Protein AF-A0A2G8I6L6-F1 (afdb_monomer)

Secondary structure (DSSP, 8-state):
--HHHHHHHHHHHHHHHHHHHHHTT---EEE-TT--EEE--SSHHHHHHHHHHHHHTSHHHHHHHHHHHHHHHHHHHH-HHHHHHHHHHHHHHHHHHHHHHHHHHTT--

Structure (mmCIF, N/CA/C/O backbone):
data_AF-A0A2G8I6L6-F1
#
_entry.id   AF-A0A2G8I6L6-F1
#
loop_
_atom_site.group_PDB
_atom_site.id
_atom_site.type_symbol
_atom_site.label_atom_id
_atom_site.label_alt_id
_atom_site.label_comp_id
_atom_site.label_asym_id
_atom_site.label_entity_id
_atom_site.label_seq_id
_atom_site.pdbx_PDB_ins_code
_atom_site.Cartn_x
_atom_site.Cartn_y
_atom_site.Cartn_z
_atom_site.occupancy
_atom_site.B_iso_or_equiv
_atom_site.auth_seq_id
_atom_site.auth_comp_id
_atom_site.auth_asym_id
_atom_site.auth_atom_id
_atom_site.pdbx_PDB_model_num
ATOM 1 N N . MET A 1 1 ? 31.145 2.729 -18.554 1.00 63.38 1 MET A N 1
ATOM 2 C CA . MET A 1 1 ? 29.813 2.124 -18.731 1.00 63.38 1 MET A CA 1
ATOM 3 C C . MET A 1 1 ? 28.890 3.274 -19.042 1.00 63.38 1 MET A C 1
ATOM 5 O O . MET A 1 1 ? 28.961 4.262 -18.329 1.00 63.38 1 MET A O 1
ATOM 9 N N . ASP A 1 2 ? 28.181 3.207 -20.158 1.00 86.62 2 ASP A N 1
ATOM 10 C CA . ASP A 1 2 ? 27.300 4.287 -20.597 1.00 86.62 2 ASP A CA 1
ATOM 11 C C . ASP A 1 2 ? 26.046 4.290 -19.707 1.00 86.62 2 ASP A C 1
ATOM 13 O O . ASP A 1 2 ? 25.311 3.301 -19.678 1.00 86.62 2 ASP A O 1
ATOM 17 N N . GLU A 1 3 ? 25.873 5.336 -18.897 1.00 82.25 3 GLU A N 1
ATOM 18 C CA . GLU A 1 3 ? 24.788 5.438 -17.909 1.00 82.25 3 GLU A CA 1
ATOM 19 C C . GLU A 1 3 ? 23.408 5.427 -18.571 1.00 82.25 3 GLU A C 1
ATOM 21 O O . GLU A 1 3 ? 22.472 4.842 -18.030 1.00 82.25 3 GLU A O 1
ATOM 26 N N . GLU A 1 4 ? 23.291 6.001 -19.768 1.00 86.06 4 GLU A N 1
ATOM 27 C CA . GLU A 1 4 ? 22.038 6.046 -20.521 1.00 86.06 4 GLU A CA 1
ATOM 28 C C . GLU A 1 4 ? 21.647 4.650 -21.022 1.00 86.06 4 GLU A C 1
ATOM 30 O O . GLU A 1 4 ? 20.487 4.232 -20.933 1.00 86.06 4 GLU A O 1
ATOM 35 N N . LYS A 1 5 ? 22.646 3.872 -21.451 1.00 89.88 5 LYS A N 1
ATOM 36 C CA . LYS A 1 5 ? 22.460 2.465 -21.808 1.00 89.88 5 LYS A CA 1
ATOM 37 C C . LYS A 1 5 ? 22.037 1.629 -20.598 1.00 89.88 5 LYS A C 1
ATOM 39 O O . LYS A 1 5 ? 21.091 0.854 -20.704 1.00 89.88 5 LYS A O 1
ATOM 44 N N . LEU A 1 6 ? 22.687 1.819 -19.448 1.00 87.62 6 LEU A N 1
ATOM 45 C CA . LEU A 1 6 ? 22.339 1.109 -18.214 1.00 87.62 6 LEU A CA 1
ATOM 46 C C . LEU A 1 6 ? 20.908 1.435 -17.755 1.00 87.62 6 LEU A C 1
ATOM 48 O O . LEU A 1 6 ? 20.166 0.546 -17.343 1.00 87.62 6 LEU A O 1
ATOM 52 N N . TYR A 1 7 ? 20.515 2.707 -17.835 1.00 83.38 7 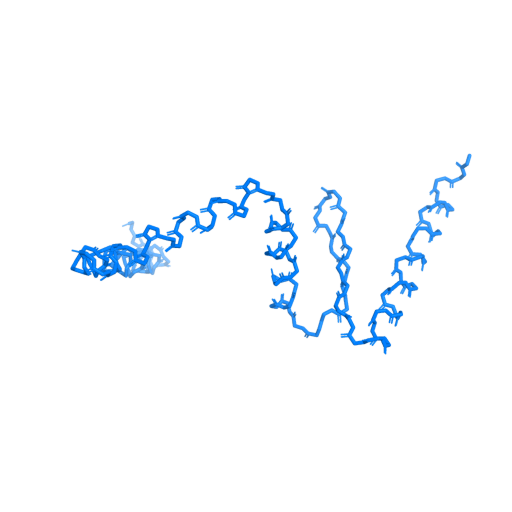TYR A N 1
ATOM 53 C CA . TYR A 1 7 ? 19.166 3.148 -17.490 1.00 83.38 7 TYR A CA 1
ATOM 54 C C . TYR A 1 7 ? 18.115 2.528 -18.416 1.00 83.38 7 TYR A C 1
ATOM 56 O O . TYR A 1 7 ? 17.090 2.033 -17.948 1.00 83.38 7 TYR A O 1
ATOM 64 N N . THR A 1 8 ? 18.391 2.494 -19.719 1.00 88.81 8 THR A N 1
ATOM 65 C CA . THR A 1 8 ? 17.499 1.881 -20.711 1.00 88.81 8 THR A CA 1
ATOM 66 C C . THR A 1 8 ? 17.314 0.387 -20.438 1.00 88.81 8 THR A C 1
ATOM 68 O O . THR A 1 8 ? 16.180 -0.071 -20.307 1.00 88.81 8 THR A O 1
ATOM 71 N N . GLU A 1 9 ? 18.410 -0.353 -20.247 1.00 90.25 9 GLU A N 1
ATOM 72 C CA . GLU A 1 9 ? 18.372 -1.784 -19.906 1.00 90.25 9 GLU A CA 1
ATOM 73 C C . GLU A 1 9 ? 17.591 -2.034 -18.600 1.00 90.25 9 GLU A C 1
ATOM 75 O O . GLU A 1 9 ? 16.784 -2.961 -18.505 1.00 90.25 9 GLU A O 1
ATOM 80 N N . TYR A 1 10 ? 17.764 -1.174 -17.592 1.00 85.62 10 TYR A N 1
ATOM 81 C CA . TYR A 1 10 ? 17.026 -1.265 -16.332 1.00 85.62 10 TYR A CA 1
ATOM 82 C C . TYR A 1 10 ? 15.508 -1.111 -16.519 1.00 85.62 10 TYR A C 1
ATOM 84 O O . TYR A 1 10 ? 14.732 -1.911 -15.984 1.00 85.62 10 TYR A O 1
ATOM 92 N N . ILE A 1 11 ? 15.071 -0.118 -17.299 1.00 85.94 11 ILE A N 1
ATOM 93 C CA . ILE A 1 11 ? 13.648 0.105 -17.585 1.00 85.94 11 ILE A CA 1
ATOM 94 C C . ILE A 1 11 ? 13.057 -1.058 -18.391 1.00 85.94 11 ILE A C 1
ATOM 96 O O . ILE A 1 11 ? 11.961 -1.523 -18.070 1.00 85.94 11 ILE A O 1
ATOM 100 N N . GLU A 1 12 ? 13.786 -1.587 -19.376 1.00 91.31 12 GLU A N 1
ATOM 101 C CA . GLU A 1 12 ? 13.358 -2.757 -20.153 1.00 91.31 12 GLU A CA 1
ATOM 102 C C . GLU A 1 12 ? 13.128 -3.987 -19.266 1.00 91.31 12 GLU A C 1
ATOM 104 O O . GLU A 1 12 ? 12.127 -4.694 -19.416 1.00 91.31 12 GLU A O 1
ATOM 109 N N . HIS A 1 13 ? 14.007 -4.225 -18.290 1.00 90.19 13 HIS A N 1
ATOM 110 C CA . HIS A 1 13 ? 13.835 -5.316 -17.335 1.00 90.19 13 HIS A CA 1
ATOM 111 C C . HIS A 1 13 ? 12.610 -5.130 -16.431 1.00 90.19 13 HIS A C 1
ATOM 113 O O . HIS A 1 13 ? 11.890 -6.101 -16.175 1.00 90.19 13 HIS A O 1
ATOM 119 N N . ILE A 1 14 ? 12.336 -3.904 -15.972 1.00 88.38 14 ILE A N 1
ATOM 120 C CA . ILE A 1 14 ? 11.136 -3.603 -15.176 1.00 88.38 14 ILE A CA 1
ATOM 121 C C . ILE A 1 14 ? 9.865 -3.838 -15.999 1.00 88.38 14 ILE A C 1
ATOM 123 O O . ILE A 1 14 ? 8.924 -4.470 -15.514 1.00 88.38 14 ILE A O 1
ATOM 127 N N . GLU A 1 15 ? 9.837 -3.371 -17.247 1.00 88.38 15 GLU A N 1
ATOM 128 C CA . GLU A 1 15 ? 8.711 -3.575 -18.162 1.00 88.38 15 GLU A CA 1
ATOM 129 C C . GLU A 1 15 ? 8.478 -5.065 -18.449 1.00 88.38 15 GLU A C 1
ATOM 131 O O . GLU A 1 15 ? 7.350 -5.554 -18.346 1.00 88.38 15 GLU A O 1
ATOM 136 N N . ALA A 1 16 ? 9.543 -5.830 -18.704 1.00 92.88 16 ALA A N 1
ATOM 137 C CA . ALA A 1 16 ? 9.448 -7.275 -18.893 1.00 92.88 16 ALA A CA 1
ATOM 138 C C . ALA A 1 16 ? 8.875 -7.980 -17.650 1.00 92.88 16 ALA A C 1
ATOM 140 O O . ALA A 1 16 ? 7.968 -8.812 -17.763 1.00 92.88 16 ALA A O 1
ATOM 141 N N . ALA A 1 17 ? 9.350 -7.617 -16.453 1.00 90.44 17 ALA A N 1
ATOM 142 C CA . ALA A 1 17 ? 8.831 -8.149 -15.196 1.00 90.44 17 ALA A CA 1
ATOM 143 C C . ALA A 1 17 ? 7.346 -7.803 -14.998 1.00 90.44 17 ALA A C 1
ATOM 145 O O . ALA A 1 17 ? 6.564 -8.653 -14.561 1.00 90.44 17 ALA A O 1
ATOM 146 N N . ARG A 1 18 ? 6.931 -6.586 -15.371 1.00 88.81 18 ARG A N 1
ATOM 147 C CA . ARG A 1 18 ? 5.537 -6.136 -15.302 1.00 88.81 18 ARG A CA 1
ATOM 148 C C . ARG A 1 18 ? 4.620 -6.968 -16.199 1.00 88.81 18 ARG A C 1
ATOM 150 O O . ARG A 1 18 ? 3.546 -7.388 -15.755 1.00 88.81 18 ARG A O 1
ATOM 157 N N . GLU A 1 19 ? 5.031 -7.237 -17.436 1.00 91.12 19 GLU A N 1
ATOM 158 C CA . GLU A 1 19 ? 4.240 -8.040 -18.373 1.00 91.12 19 GLU A CA 1
ATOM 159 C C . GLU A 1 19 ? 4.165 -9.514 -17.952 1.00 91.12 19 GLU A C 1
ATOM 161 O O . GLU A 1 19 ? 3.106 -10.138 -18.061 1.00 91.12 19 GLU A O 1
ATOM 166 N N . ILE A 1 20 ? 5.247 -10.075 -17.401 1.00 92.94 20 ILE A N 1
ATOM 167 C CA . ILE A 1 20 ? 5.227 -11.423 -16.813 1.00 92.94 20 ILE A CA 1
ATOM 168 C C . ILE A 1 20 ? 4.267 -11.469 -15.621 1.00 92.94 20 ILE A C 1
ATOM 170 O O . ILE A 1 20 ? 3.402 -12.344 -15.569 1.00 92.94 20 ILE A O 1
ATOM 174 N N . ALA A 1 21 ? 4.357 -10.507 -14.699 1.00 89.25 21 ALA A N 1
ATOM 175 C CA . ALA A 1 21 ? 3.465 -10.430 -13.545 1.00 89.25 21 ALA A CA 1
ATOM 176 C C . ALA A 1 21 ? 1.995 -10.362 -13.980 1.00 89.25 21 ALA A C 1
ATOM 178 O O . ALA A 1 21 ? 1.156 -11.080 -13.440 1.00 89.25 21 ALA A O 1
ATOM 179 N N . LYS A 1 22 ? 1.690 -9.577 -15.021 1.00 88.38 22 LYS A N 1
ATOM 180 C CA . LYS A 1 22 ? 0.344 -9.492 -15.600 1.00 88.38 22 LYS A CA 1
ATOM 181 C C . LYS A 1 22 ? -0.138 -10.845 -16.134 1.00 88.38 22 LYS A C 1
ATOM 183 O O . LYS A 1 22 ? -1.265 -11.235 -15.838 1.00 88.38 22 LYS A O 1
ATOM 188 N N . LYS A 1 23 ? 0.707 -11.579 -16.869 1.00 90.94 23 LYS A N 1
ATOM 189 C CA . LYS A 1 23 ? 0.386 -12.930 -17.378 1.00 90.94 23 LYS A CA 1
ATOM 190 C C . LYS A 1 23 ? 0.129 -13.938 -16.257 1.00 90.94 23 LYS A C 1
ATOM 192 O O . LYS A 1 23 ? -0.691 -14.831 -16.427 1.00 90.94 23 LYS A O 1
ATOM 197 N N . LEU A 1 24 ? 0.804 -13.780 -15.121 1.00 91.81 24 LEU A N 1
ATOM 198 C CA . LEU A 1 24 ? 0.648 -14.633 -13.941 1.00 91.81 24 LEU A CA 1
ATOM 199 C C . LEU A 1 24 ? -0.484 -14.183 -13.001 1.00 91.81 24 LEU A C 1
ATOM 201 O O . LEU A 1 24 ? -0.697 -14.809 -11.966 1.00 91.81 24 LEU A O 1
ATOM 205 N N . GLY A 1 25 ? -1.200 -13.098 -13.319 1.00 86.69 25 GLY A N 1
ATOM 206 C CA . GLY A 1 25 ? -2.229 -12.535 -12.439 1.00 86.69 25 GLY A CA 1
ATOM 207 C C . GLY A 1 25 ? -1.672 -11.918 -11.149 1.00 86.69 25 GLY A C 1
ATOM 208 O O . GLY A 1 25 ? -2.401 -11.756 -10.173 1.00 86.69 25 GLY A O 1
ATOM 209 N N . MET A 1 26 ? -0.383 -11.579 -11.126 1.00 85.38 26 MET A N 1
ATOM 210 C CA . MET A 1 26 ? 0.298 -10.970 -9.988 1.00 85.38 26 MET A CA 1
ATOM 211 C C . MET A 1 26 ? 0.280 -9.447 -10.090 1.00 85.38 26 MET A C 1
ATOM 213 O O . MET A 1 26 ? 0.437 -8.877 -11.171 1.00 85.38 26 MET A O 1
ATOM 217 N N . VAL A 1 27 ? 0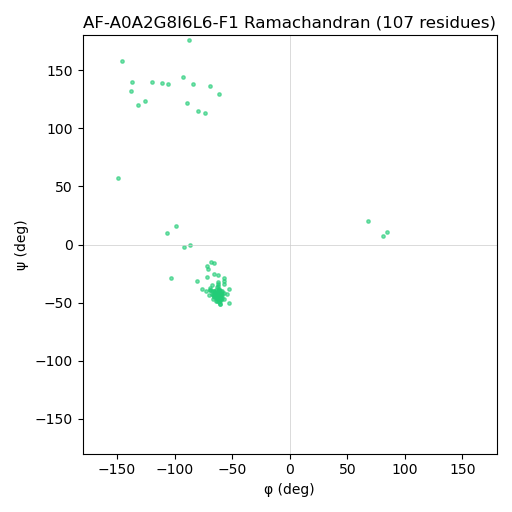.165 -8.784 -8.939 1.00 84.94 27 VAL A N 1
ATOM 218 C CA . VAL A 1 27 ? 0.373 -7.337 -8.847 1.00 84.94 27 VAL A CA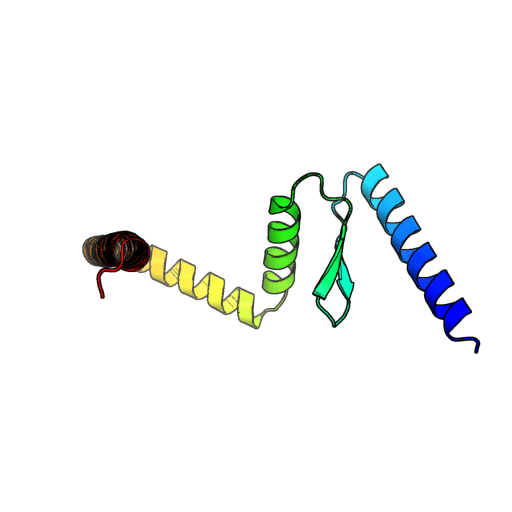 1
ATOM 219 C C . VAL A 1 27 ? 1.849 -7.070 -8.569 1.00 84.94 27 VAL A C 1
ATOM 221 O O . VAL A 1 27 ? 2.389 -7.538 -7.568 1.00 84.94 27 VAL A O 1
ATOM 224 N N . LEU A 1 28 ? 2.484 -6.312 -9.455 1.00 85.88 28 LEU A N 1
ATOM 225 C CA . LEU A 1 28 ? 3.851 -5.831 -9.337 1.00 85.88 28 LEU A CA 1
ATOM 226 C C . LEU A 1 28 ? 3.840 -4.319 -9.113 1.00 85.88 28 LEU A C 1
ATOM 228 O O . LEU A 1 28 ? 3.069 -3.590 -9.741 1.00 85.88 28 LEU A O 1
ATOM 232 N N . LEU A 1 29 ? 4.713 -3.880 -8.213 1.00 86.12 29 LEU A N 1
ATOM 233 C CA . LEU A 1 29 ? 5.000 -2.487 -7.911 1.00 86.12 29 LEU A CA 1
ATOM 234 C C . LEU A 1 29 ? 6.521 -2.321 -7.899 1.00 86.12 29 LEU A C 1
ATOM 236 O O . LEU A 1 29 ? 7.199 -2.954 -7.091 1.00 86.12 29 LEU A O 1
ATOM 240 N N . ALA A 1 30 ? 7.029 -1.461 -8.772 1.00 83.06 30 ALA A N 1
ATOM 241 C CA . ALA A 1 30 ? 8.374 -0.912 -8.703 1.00 83.06 30 ALA A CA 1
ATOM 242 C C . ALA A 1 30 ? 8.278 0.542 -8.230 1.00 83.06 30 ALA A C 1
ATOM 244 O O . ALA A 1 30 ? 7.374 1.272 -8.642 1.00 83.06 30 ALA A O 1
ATOM 245 N N . MET A 1 31 ? 9.185 0.944 -7.344 1.00 84.12 31 MET A N 1
ATOM 246 C CA . MET A 1 31 ? 9.245 2.291 -6.789 1.00 84.12 31 MET A CA 1
ATOM 247 C C . MET A 1 31 ? 10.701 2.739 -6.743 1.00 84.12 31 MET A C 1
ATOM 249 O O . MET A 1 31 ? 11.556 1.985 -6.275 1.00 84.12 31 MET A O 1
ATOM 253 N N . ASP A 1 32 ? 10.972 3.948 -7.223 1.00 79.06 32 ASP A N 1
ATOM 254 C CA . ASP A 1 32 ? 12.292 4.562 -7.097 1.00 79.06 32 ASP A CA 1
ATOM 255 C C . ASP A 1 32 ? 12.449 5.327 -5.769 1.00 79.06 32 ASP A C 1
ATOM 257 O O . ASP A 1 32 ? 11.517 5.460 -4.972 1.00 79.06 32 ASP A O 1
ATOM 261 N N . SER A 1 33 ? 13.648 5.853 -5.520 1.00 74.62 33 SER A N 1
ATOM 262 C CA . SER A 1 33 ? 13.956 6.616 -4.305 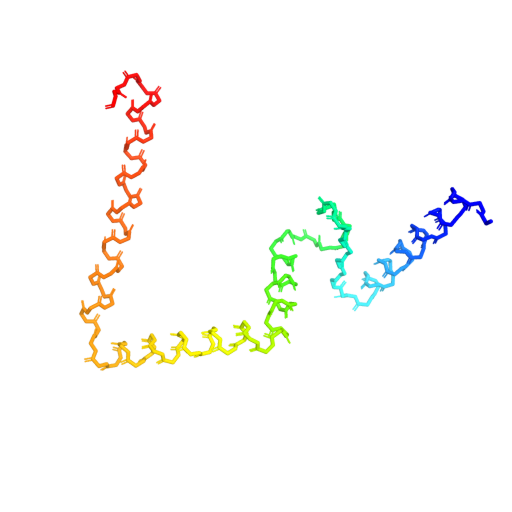1.00 74.62 33 SER A CA 1
ATOM 263 C C . SER A 1 33 ? 13.253 7.976 -4.217 1.00 74.62 33 SER A C 1
ATOM 265 O O . SER A 1 33 ? 13.205 8.558 -3.136 1.00 74.62 33 SER A O 1
ATOM 267 N N . SER A 1 34 ? 12.707 8.481 -5.326 1.00 75.75 34 SER A N 1
ATOM 268 C CA . SER A 1 34 ? 11.930 9.726 -5.387 1.00 75.75 34 SER A CA 1
ATOM 269 C C . SER A 1 34 ? 10.425 9.485 -5.214 1.00 75.75 34 SER A C 1
ATOM 271 O O . SER A 1 34 ? 9.649 10.438 -5.168 1.00 75.75 34 SER A O 1
ATOM 273 N N . GLY A 1 35 ? 10.006 8.223 -5.084 1.00 71.62 35 GLY A N 1
ATOM 274 C CA . GLY A 1 35 ? 8.614 7.828 -4.911 1.00 71.62 35 GLY A CA 1
ATOM 275 C C . GLY A 1 35 ? 7.833 7.695 -6.219 1.00 71.62 35 GLY A C 1
ATOM 276 O O . GLY A 1 35 ? 6.613 7.530 -6.165 1.00 71.62 35 GLY A O 1
ATOM 277 N N . ASN A 1 36 ? 8.494 7.730 -7.381 1.00 77.25 36 ASN A N 1
ATOM 278 C CA . ASN A 1 36 ? 7.837 7.408 -8.644 1.00 77.25 36 ASN A CA 1
ATOM 279 C C . ASN A 1 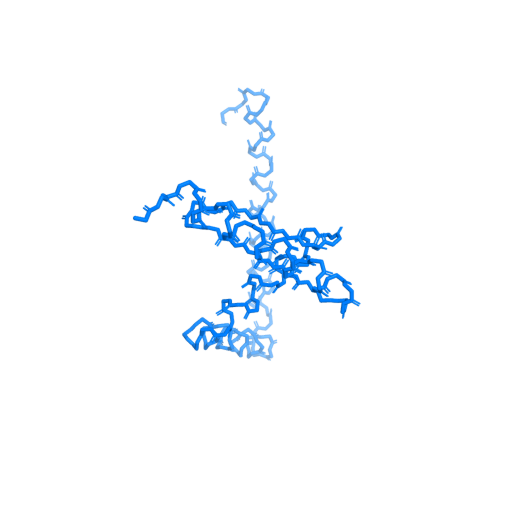36 ? 7.511 5.918 -8.670 1.00 77.25 36 ASN A C 1
ATOM 281 O O . ASN A 1 36 ? 8.332 5.082 -8.288 1.00 77.25 36 ASN A O 1
ATOM 285 N N . VAL A 1 37 ? 6.304 5.588 -9.129 1.00 82.00 37 VAL A N 1
ATOM 286 C CA . VAL A 1 37 ? 5.787 4.220 -9.113 1.00 82.00 37 VAL A CA 1
ATOM 287 C C . VAL A 1 37 ? 5.470 3.720 -10.510 1.00 82.00 37 VAL A C 1
ATOM 289 O O . VAL A 1 37 ? 4.877 4.426 -11.322 1.00 82.00 37 VAL A O 1
ATOM 292 N N . LEU A 1 38 ? 5.796 2.455 -10.749 1.00 82.50 38 LEU A N 1
ATOM 293 C CA . LEU A 1 38 ? 5.407 1.704 -11.933 1.00 82.50 38 LEU A CA 1
ATOM 294 C C . LEU A 1 38 ? 4.712 0.421 -11.479 1.00 82.50 38 LEU A C 1
ATOM 296 O O . LEU A 1 38 ? 5.255 -0.351 -10.689 1.00 82.50 38 LEU A O 1
ATOM 300 N N . HIS A 1 39 ? 3.476 0.209 -11.932 1.00 84.75 39 HIS A N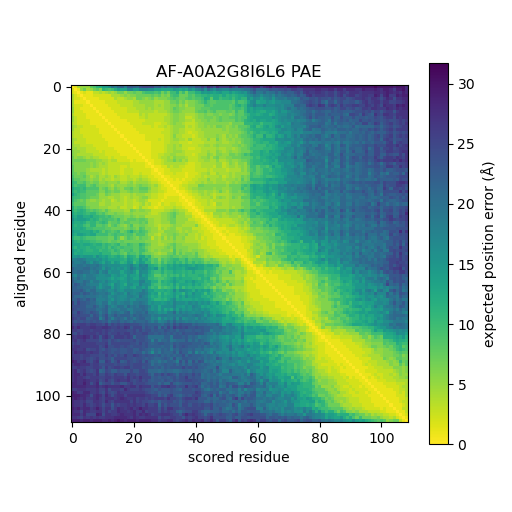 1
ATOM 301 C CA . HIS A 1 39 ? 2.647 -0.905 -11.476 1.00 84.75 39 HIS A CA 1
ATOM 302 C C . HIS A 1 39 ? 1.737 -1.454 -12.576 1.00 84.75 39 HIS A C 1
ATOM 304 O O . HIS A 1 39 ? 1.365 -0.749 -13.509 1.00 84.75 39 HIS A O 1
ATOM 310 N N . ASN A 1 40 ? 1.305 -2.708 -12.423 1.00 85.44 40 ASN A N 1
ATOM 311 C CA . ASN A 1 40 ? 0.265 -3.328 -13.261 1.00 85.44 40 ASN A CA 1
ATOM 312 C C . ASN A 1 40 ? -1.084 -3.492 -12.532 1.00 85.44 40 ASN A C 1
ATOM 314 O O . ASN A 1 40 ? -1.982 -4.174 -13.026 1.00 85.44 40 ASN A O 1
ATOM 318 N N . ALA A 1 41 ? -1.226 -2.896 -11.345 1.00 82.19 41 ALA A N 1
ATOM 319 C CA . ALA A 1 41 ? -2.446 -2.984 -10.555 1.00 82.19 41 ALA A CA 1
ATOM 320 C C . ALA A 1 41 ? -3.654 -2.369 -11.297 1.00 82.19 41 ALA A C 1
ATOM 322 O O . ALA A 1 41 ? -3.574 -1.210 -11.703 1.00 82.19 41 ALA A O 1
ATOM 323 N N . PRO A 1 42 ? -4.798 -3.074 -11.401 1.00 79.06 42 PRO A N 1
ATOM 324 C CA . PRO A 1 42 ? -6.006 -2.530 -12.028 1.00 79.06 42 PRO A CA 1
ATOM 325 C C . PRO A 1 42 ? -6.683 -1.440 -11.181 1.00 79.06 42 PRO A C 1
ATOM 327 O O . PRO A 1 42 ? -7.472 -0.653 -11.696 1.00 79.06 42 PRO A O 1
ATOM 330 N N . LYS A 1 43 ? -6.406 -1.404 -9.871 1.00 82.69 43 LYS A N 1
ATOM 331 C CA . LYS A 1 43 ? -6.908 -0.402 -8.924 1.00 82.69 43 LYS A CA 1
ATOM 332 C C . LYS A 1 43 ? -5.787 0.033 -7.986 1.00 82.69 43 LYS A C 1
ATOM 334 O O . LYS A 1 43 ? -5.063 -0.817 -7.467 1.00 82.69 43 LYS A O 1
ATOM 339 N N . TYR A 1 44 ? -5.719 1.331 -7.687 1.00 77.31 44 TYR A N 1
ATOM 340 C CA . TYR A 1 44 ? -4.753 1.898 -6.734 1.00 77.31 44 TYR A CA 1
ATOM 341 C C . TYR A 1 44 ? -4.844 1.277 -5.329 1.00 77.31 44 TYR A C 1
ATOM 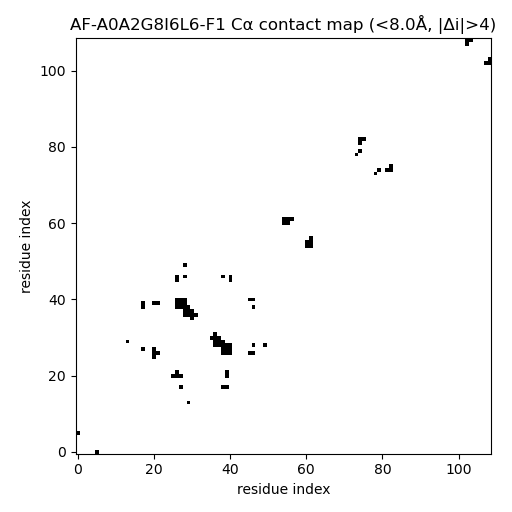343 O O . TYR A 1 44 ? -3.831 1.152 -4.646 1.00 77.31 44 TYR A O 1
ATOM 351 N N . SER A 1 45 ? -6.020 0.792 -4.915 1.00 79.31 45 SER A N 1
ATOM 352 C CA . SER A 1 45 ? -6.197 0.068 -3.645 1.00 79.31 45 SER A CA 1
ATOM 353 C C . SER A 1 45 ? -5.292 -1.163 -3.517 1.00 79.31 45 SER A C 1
ATOM 355 O O . SER A 1 45 ? -4.817 -1.471 -2.427 1.00 79.31 45 SER A O 1
ATOM 357 N N . ASN A 1 46 ? -5.007 -1.852 -4.628 1.00 79.19 46 ASN A N 1
ATOM 358 C CA . ASN A 1 46 ? -4.159 -3.046 -4.623 1.00 79.19 46 ASN A CA 1
ATOM 359 C C . ASN A 1 46 ? -2.684 -2.686 -4.387 1.00 79.19 46 ASN A C 1
ATOM 361 O O . ASN A 1 46 ? -1.941 -3.476 -3.813 1.00 79.19 46 ASN A O 1
ATOM 365 N N . ILE A 1 47 ? -2.277 -1.478 -4.783 1.00 80.62 47 ILE A N 1
ATOM 366 C CA . ILE A 1 47 ? -0.946 -0.931 -4.504 1.00 80.62 47 ILE A CA 1
ATOM 367 C C . ILE A 1 47 ? -0.819 -0.621 -3.012 1.00 80.62 47 ILE A C 1
ATOM 369 O O . ILE A 1 47 ? 0.178 -0.984 -2.395 1.00 80.62 47 ILE A O 1
ATOM 373 N N . GLY A 1 48 ? -1.858 -0.028 -2.412 1.00 77.88 48 GLY A N 1
ATOM 374 C CA . GLY A 1 48 ? -1.930 0.171 -0.962 1.00 77.88 48 GLY A CA 1
ATOM 375 C C . GLY A 1 48 ? -1.752 -1.141 -0.191 1.00 77.88 48 GLY A C 1
ATOM 376 O O . GLY A 1 48 ? -0.973 -1.196 0.756 1.00 77.88 48 GLY A O 1
ATOM 377 N N . GLY A 1 49 ? -2.383 -2.224 -0.658 1.00 78.50 49 GLY A N 1
ATOM 378 C CA . GLY A 1 49 ? -2.174 -3.568 -0.112 1.00 78.50 49 GLY A CA 1
ATOM 379 C C . GLY A 1 49 ? -0.718 -4.038 -0.195 1.00 78.50 49 GLY A C 1
ATOM 380 O O . GLY A 1 49 ? -0.190 -4.553 0.787 1.00 78.50 49 GLY A O 1
ATOM 381 N N . LEU A 1 50 ? -0.035 -3.816 -1.324 1.00 77.00 50 LEU A N 1
ATOM 382 C CA . LEU A 1 50 ? 1.388 -4.151 -1.463 1.00 77.00 50 LEU A CA 1
ATOM 383 C C . LEU A 1 50 ? 2.276 -3.346 -0.511 1.00 77.00 50 LEU A C 1
ATOM 385 O O . LEU A 1 50 ? 3.168 -3.930 0.099 1.00 77.00 50 LEU A O 1
ATOM 389 N N . PHE A 1 51 ? 2.017 -2.047 -0.335 1.00 79.31 51 PHE A N 1
ATOM 390 C CA . PHE A 1 51 ? 2.741 -1.236 0.646 1.00 79.31 51 PHE A CA 1
ATOM 391 C C . PHE A 1 51 ? 2.545 -1.763 2.058 1.00 79.31 51 PHE A C 1
ATOM 393 O O . PHE A 1 51 ? 3.526 -2.029 2.745 1.00 79.31 51 PHE A O 1
ATOM 400 N N . VAL A 1 52 ? 1.294 -1.973 2.470 1.00 76.31 52 VAL A N 1
ATOM 401 C CA . VAL A 1 52 ? 0.977 -2.484 3.806 1.00 76.31 52 VAL A CA 1
ATOM 402 C C . VAL A 1 52 ? 1.662 -3.827 4.039 1.00 76.31 52 VAL A C 1
ATOM 404 O O . VAL A 1 52 ? 2.331 -3.994 5.051 1.00 76.31 52 VAL A O 1
ATOM 407 N N . MET A 1 53 ? 1.589 -4.757 3.085 1.00 77.81 53 MET A N 1
ATOM 408 C CA . MET A 1 53 ? 2.232 -6.066 3.222 1.00 77.81 53 MET A CA 1
ATOM 409 C C . MET A 1 53 ? 3.761 -5.980 3.216 1.00 77.81 53 MET A C 1
ATOM 411 O O . MET A 1 53 ? 4.410 -6.737 3.933 1.00 77.81 53 MET A O 1
ATOM 415 N N . ASN A 1 54 ? 4.354 -5.062 2.449 1.00 76.50 54 ASN A N 1
ATOM 416 C CA . ASN A 1 54 ? 5.801 -4.856 2.449 1.00 76.50 54 ASN A CA 1
ATOM 417 C C . ASN A 1 54 ? 6.291 -4.245 3.770 1.00 76.50 54 ASN A C 1
ATOM 419 O O . ASN A 1 54 ? 7.317 -4.661 4.298 1.00 76.50 54 ASN A O 1
ATOM 423 N N . ILE A 1 55 ? 5.531 -3.308 4.339 1.00 75.25 55 ILE A N 1
ATOM 424 C CA . ILE A 1 55 ? 5.817 -2.727 5.653 1.00 75.25 55 ILE A CA 1
ATOM 425 C C . ILE A 1 55 ? 5.622 -3.793 6.747 1.00 75.25 55 ILE A C 1
ATOM 427 O O . ILE A 1 55 ? 6.475 -3.938 7.615 1.00 75.25 55 ILE A O 1
ATOM 431 N N . LEU A 1 56 ? 4.563 -4.607 6.677 1.00 71.88 56 LEU A N 1
ATOM 432 C CA . LEU A 1 56 ? 4.308 -5.710 7.616 1.00 71.88 56 LEU A CA 1
ATOM 433 C C . LEU A 1 56 ? 5.337 -6.849 7.539 1.00 71.88 56 LEU A C 1
ATOM 435 O O . LEU A 1 56 ? 5.404 -7.656 8.462 1.00 71.88 56 LEU A O 1
ATOM 439 N N . ARG A 1 57 ? 6.148 -6.947 6.478 1.00 73.31 57 ARG A N 1
ATOM 440 C CA . ARG A 1 57 ? 7.309 -7.858 6.462 1.00 73.31 57 ARG A CA 1
ATOM 441 C C . ARG A 1 57 ? 8.440 -7.383 7.368 1.00 73.31 57 ARG A C 1
ATOM 443 O O . ARG A 1 57 ? 9.316 -8.177 7.688 1.00 73.31 57 ARG A O 1
ATOM 450 N N . GLN A 1 58 ? 8.452 -6.111 7.758 1.00 79.25 58 GLN A N 1
ATOM 451 C CA . GLN A 1 58 ? 9.423 -5.599 8.712 1.00 79.25 58 GLN A CA 1
ATOM 452 C C . GLN A 1 58 ? 8.971 -5.976 10.124 1.00 79.25 58 GLN A C 1
ATOM 454 O O . GLN A 1 58 ? 7.942 -5.489 10.599 1.00 79.25 58 GLN A O 1
ATOM 459 N N . ASP A 1 59 ? 9.755 -6.814 10.806 1.00 74.88 59 ASP A N 1
ATOM 460 C CA . ASP A 1 59 ? 9.406 -7.373 12.121 1.00 74.88 59 ASP A CA 1
ATOM 461 C C . ASP A 1 59 ? 9.015 -6.301 13.145 1.00 74.88 59 ASP A C 1
ATOM 463 O O . ASP A 1 59 ? 8.054 -6.470 13.891 1.00 74.88 59 ASP A O 1
ATOM 467 N N . ASN A 1 60 ? 9.696 -5.151 13.139 1.00 74.88 60 ASN A N 1
ATOM 468 C CA . ASN A 1 60 ? 9.380 -4.043 14.042 1.00 74.88 60 ASN A CA 1
ATOM 469 C C . ASN A 1 60 ? 7.963 -3.500 13.824 1.00 74.88 60 ASN A C 1
ATOM 471 O O . ASN A 1 60 ? 7.218 -3.319 14.786 1.00 74.88 60 ASN A O 1
ATOM 475 N N . PHE A 1 61 ? 7.572 -3.254 12.573 1.00 73.00 61 PHE A N 1
ATOM 476 C CA . PHE A 1 61 ? 6.246 -2.719 12.275 1.00 73.00 61 PHE A CA 1
ATOM 477 C C . PHE A 1 61 ? 5.162 -3.774 12.488 1.00 73.00 61 PHE A C 1
ATOM 479 O O . PHE A 1 61 ? 4.119 -3.478 13.071 1.00 73.00 61 PHE A O 1
ATOM 486 N N . LYS A 1 62 ? 5.435 -5.022 12.092 1.00 75.56 62 LYS A N 1
ATOM 487 C CA . LYS A 1 62 ? 4.566 -6.165 12.376 1.00 75.56 62 LYS A CA 1
ATOM 488 C C . LYS A 1 62 ? 4.254 -6.275 13.868 1.00 75.56 62 LYS A C 1
ATOM 490 O O . LYS A 1 62 ? 3.086 -6.331 14.240 1.00 75.56 62 LYS A O 1
ATOM 495 N N . ASN A 1 63 ? 5.283 -6.237 14.715 1.00 78.75 63 ASN A N 1
ATOM 496 C CA . ASN A 1 63 ? 5.134 -6.335 16.166 1.00 78.75 63 ASN A CA 1
ATOM 497 C C . ASN A 1 63 ? 4.301 -5.183 16.739 1.00 78.75 63 ASN A C 1
ATOM 499 O O . ASN A 1 63 ? 3.473 -5.409 17.619 1.00 78.75 63 ASN A O 1
ATOM 503 N N . ILE A 1 64 ? 4.487 -3.957 16.236 1.00 80.50 64 ILE A N 1
ATOM 504 C CA . ILE A 1 64 ? 3.668 -2.804 16.636 1.00 80.50 64 ILE A CA 1
ATOM 505 C C . ILE A 1 64 ? 2.197 -3.061 16.296 1.00 80.50 64 ILE A C 1
ATOM 507 O O . ILE A 1 64 ? 1.348 -2.955 17.179 1.00 80.50 64 ILE A O 1
ATOM 511 N N . VAL A 1 65 ? 1.895 -3.460 15.057 1.00 75.88 65 VAL A N 1
ATOM 512 C CA . VAL A 1 65 ? 0.518 -3.727 14.612 1.00 75.88 65 VAL A CA 1
ATOM 513 C C . VAL A 1 65 ? -0.124 -4.855 15.420 1.00 75.88 65 VAL A C 1
ATOM 515 O O . VAL A 1 65 ? -1.240 -4.698 15.913 1.00 75.88 65 VAL A O 1
ATOM 518 N N . GLU A 1 66 ? 0.575 -5.975 15.612 1.00 82.50 66 GLU A N 1
ATOM 519 C CA . GLU A 1 66 ? 0.066 -7.108 16.391 1.00 82.50 66 GLU A CA 1
ATOM 520 C C . GLU A 1 66 ? -0.201 -6.733 17.855 1.00 82.50 66 GLU A C 1
ATOM 522 O O . GLU A 1 66 ? -1.229 -7.121 18.415 1.00 82.50 66 GLU A O 1
ATOM 527 N N . ASN A 1 67 ? 0.687 -5.955 18.478 1.00 83.81 67 ASN A N 1
ATOM 528 C CA . ASN A 1 67 ? 0.499 -5.491 19.850 1.00 83.81 67 ASN A CA 1
ATOM 529 C C . ASN A 1 67 ? -0.677 -4.517 19.960 1.00 83.81 67 ASN A C 1
ATOM 531 O O . ASN A 1 67 ? -1.501 -4.664 20.863 1.00 83.81 67 ASN A O 1
ATOM 535 N N . SER A 1 68 ? -0.808 -3.572 19.027 1.00 79.62 68 SER A N 1
ATOM 536 C CA . SER A 1 68 ? -1.949 -2.654 18.979 1.00 79.62 68 SER A CA 1
ATOM 537 C C . SER A 1 68 ? -3.274 -3.401 18.822 1.00 79.62 68 SER A C 1
ATOM 539 O O . SER A 1 68 ? -4.226 -3.097 19.538 1.00 79.62 68 SER A O 1
ATOM 541 N N . LEU A 1 69 ? -3.331 -4.417 17.955 1.00 82.50 69 LEU A N 1
ATOM 542 C CA . LEU A 1 69 ? -4.522 -5.254 17.780 1.00 82.50 69 LEU A CA 1
ATOM 543 C C . LEU A 1 69 ? -4.865 -6.042 19.049 1.00 82.50 69 LEU A C 1
ATOM 545 O O . LEU A 1 69 ? -6.025 -6.067 19.453 1.00 82.50 69 LEU A O 1
ATOM 549 N N . LYS A 1 70 ? -3.871 -6.644 19.715 1.00 83.69 70 LYS A N 1
ATOM 550 C CA . LYS A 1 70 ? -4.079 -7.355 20.990 1.00 83.69 70 LYS A CA 1
ATOM 551 C C . LYS A 1 70 ? -4.625 -6.428 22.073 1.00 83.69 70 LYS A C 1
ATOM 553 O O . LYS A 1 70 ? -5.549 -6.808 22.792 1.00 83.69 70 LYS A O 1
ATOM 558 N N . VAL A 1 71 ? -4.081 -5.217 22.182 1.00 81.88 71 VAL A N 1
ATOM 559 C CA . VAL A 1 71 ? -4.549 -4.213 23.147 1.00 81.88 71 VAL A CA 1
ATOM 560 C C . VAL A 1 71 ? -5.971 -3.768 22.815 1.00 81.88 71 VAL A C 1
ATOM 562 O O . VAL A 1 71 ? -6.808 -3.747 23.712 1.00 81.88 71 VAL A O 1
ATOM 565 N N . ALA A 1 72 ? -6.275 -3.488 21.546 1.00 77.25 72 ALA A N 1
ATOM 566 C CA . ALA A 1 72 ? -7.620 -3.114 21.114 1.00 77.25 72 ALA A CA 1
ATOM 567 C C . ALA A 1 72 ? -8.648 -4.215 21.413 1.00 77.25 72 ALA A C 1
ATOM 569 O O . ALA A 1 72 ? -9.671 -3.936 22.031 1.00 77.25 72 ALA A O 1
ATOM 570 N N . ALA A 1 73 ? -8.344 -5.472 21.075 1.00 78.75 73 ALA A N 1
ATOM 571 C CA . ALA A 1 73 ? -9.209 -6.612 21.380 1.00 78.75 73 ALA A CA 1
ATOM 572 C C . ALA A 1 73 ? -9.380 -6.817 22.896 1.00 78.75 73 ALA A C 1
ATOM 574 O O . ALA A 1 73 ? -10.457 -7.169 23.376 1.00 78.75 73 ALA A O 1
ATOM 575 N N . THR A 1 74 ? -8.328 -6.575 23.681 1.00 80.81 74 THR A N 1
ATOM 576 C CA . THR A 1 74 ? -8.413 -6.635 25.147 1.00 80.81 74 THR A CA 1
ATOM 577 C C . THR A 1 74 ? -9.316 -5.529 25.683 1.00 80.81 74 THR A C 1
ATOM 579 O O . THR A 1 74 ? -10.190 -5.804 26.500 1.00 80.81 74 THR A O 1
ATOM 582 N N . LEU A 1 75 ? -9.149 -4.292 25.212 1.00 77.62 75 LEU A N 1
ATOM 583 C CA . LEU A 1 75 ? -9.986 -3.147 25.578 1.00 77.62 75 LEU A CA 1
ATOM 584 C C . LEU A 1 75 ? -11.447 -3.347 25.168 1.00 77.62 75 LEU A C 1
ATOM 586 O O . LEU A 1 75 ? -12.337 -2.953 25.912 1.00 77.62 75 LEU A O 1
ATOM 590 N N . GLU A 1 76 ? -11.709 -3.997 24.038 1.00 73.94 76 GLU A N 1
ATOM 591 C CA . GLU A 1 76 ? -13.069 -4.298 23.583 1.00 73.94 76 GLU A CA 1
ATOM 592 C C . GLU A 1 76 ? -13.778 -5.254 24.545 1.00 73.94 76 GLU A C 1
ATOM 594 O O . GLU A 1 76 ? -14.941 -5.050 24.885 1.00 73.94 76 GLU A O 1
ATOM 599 N N . ASN A 1 77 ? -13.044 -6.234 25.073 1.00 76.38 77 ASN A N 1
ATOM 600 C CA . ASN A 1 77 ? -13.572 -7.192 26.041 1.00 76.38 77 ASN A CA 1
ATOM 601 C C . ASN A 1 77 ? -13.623 -6.652 27.481 1.00 76.38 77 ASN A C 1
ATOM 603 O O . ASN A 1 77 ? -14.489 -7.051 28.254 1.00 76.38 77 ASN A O 1
ATOM 607 N N . THR A 1 78 ? -12.696 -5.771 27.871 1.00 78.44 78 THR A N 1
ATOM 608 C CA . THR A 1 78 ? -12.530 -5.342 29.277 1.00 78.44 78 THR A CA 1
ATOM 609 C C . THR A 1 78 ? -13.094 -3.957 29.577 1.00 78.44 78 THR A C 1
ATOM 611 O O . THR A 1 78 ? -13.513 -3.696 30.702 1.00 78.44 78 THR A O 1
ATOM 614 N N . ALA A 1 79 ? -13.130 -3.064 28.590 1.00 76.62 79 ALA A N 1
ATOM 615 C CA . ALA A 1 79 ? -13.561 -1.681 28.745 1.00 76.62 79 ALA A CA 1
ATOM 616 C C . ALA A 1 79 ? -14.217 -1.135 27.456 1.00 76.62 79 ALA A C 1
ATOM 618 O O . ALA A 1 79 ? -13.804 -0.086 26.949 1.00 76.62 79 ALA A O 1
ATOM 619 N N . PRO A 1 80 ? -15.282 -1.779 26.935 1.00 73.38 80 PRO A N 1
ATOM 620 C CA . PRO A 1 80 ? -15.906 -1.400 25.660 1.00 73.38 80 PRO A CA 1
ATOM 621 C C . PRO A 1 80 ? -16.384 0.059 25.636 1.00 73.38 80 PRO A C 1
ATOM 623 O O . PRO A 1 80 ? -16.318 0.737 24.613 1.00 73.38 80 PRO A O 1
ATOM 626 N N . GLN A 1 81 ? -16.788 0.594 26.792 1.00 79.62 81 GLN A N 1
ATOM 627 C CA . GLN A 1 81 ? -17.217 1.987 26.928 1.00 79.62 81 GLN A CA 1
ATOM 628 C C . GLN A 1 81 ? -16.088 3.000 26.677 1.00 79.62 81 GLN A C 1
ATOM 630 O O . GLN A 1 81 ? -16.367 4.140 26.312 1.00 79.62 81 GLN A O 1
ATOM 635 N N . GLN A 1 82 ? -14.822 2.622 26.882 1.00 73.56 82 GLN A N 1
ATOM 636 C CA . GLN A 1 82 ? -13.686 3.492 26.578 1.00 73.56 82 GLN A CA 1
ATOM 637 C C . GLN A 1 82 ? -13.412 3.545 25.073 1.00 73.56 82 GLN A C 1
ATOM 639 O O . GLN A 1 82 ? -13.157 4.630 24.557 1.00 73.56 82 GLN A O 1
ATOM 644 N N . ILE A 1 83 ? -13.552 2.421 24.361 1.00 72.88 83 ILE A N 1
ATOM 645 C CA . ILE A 1 83 ? -13.460 2.395 22.892 1.00 72.88 83 ILE A CA 1
ATOM 646 C C . ILE A 1 83 ? -14.545 3.277 22.275 1.00 72.88 83 ILE A C 1
ATOM 648 O O . ILE A 1 83 ? -14.257 4.091 21.400 1.00 72.88 83 ILE A O 1
ATOM 652 N N . GLU A 1 84 ? -15.776 3.171 22.776 1.00 75.88 84 GLU A N 1
ATOM 653 C CA . GLU A 1 84 ? -16.900 3.975 22.292 1.00 75.88 84 GLU A CA 1
ATOM 654 C C . GLU A 1 84 ? -16.671 5.481 22.501 1.00 75.88 84 GLU A C 1
ATOM 656 O O . GLU A 1 84 ? -16.980 6.293 21.631 1.00 75.88 84 GLU A O 1
ATOM 661 N N . ARG A 1 85 ? -16.070 5.872 23.634 1.00 78.31 85 ARG A N 1
ATOM 662 C CA . ARG A 1 85 ? -15.705 7.274 23.898 1.00 78.31 85 ARG A CA 1
ATOM 663 C C . ARG A 1 85 ? -14.639 7.789 22.936 1.00 78.31 85 ARG A C 1
ATOM 665 O O . ARG A 1 85 ? -14.760 8.918 22.476 1.00 78.31 85 ARG A O 1
ATOM 672 N N . VAL A 1 86 ? -13.620 6.983 22.635 1.00 78.62 86 VAL A N 1
ATOM 673 C CA . VAL A 1 86 ? -12.566 7.367 21.682 1.00 78.62 86 VAL A CA 1
ATOM 674 C C . VAL A 1 86 ? -13.144 7.516 20.275 1.00 78.62 86 VAL A C 1
ATOM 676 O O . VAL A 1 86 ? -12.887 8.526 19.631 1.00 78.62 86 VAL A O 1
ATOM 679 N N . ARG A 1 87 ? -13.995 6.581 19.827 1.00 79.81 87 ARG A N 1
ATOM 680 C CA . ARG A 1 87 ? -14.677 6.687 18.525 1.00 79.81 87 ARG A CA 1
ATOM 681 C C . ARG A 1 87 ? -15.523 7.951 18.412 1.00 79.81 87 ARG A C 1
ATOM 683 O O . ARG A 1 87 ? -15.404 8.663 17.422 1.00 79.81 87 ARG A O 1
ATOM 690 N N . LYS A 1 88 ? -16.323 8.266 19.436 1.00 83.00 88 LYS A N 1
ATOM 691 C CA . LYS A 1 88 ? -17.123 9.501 19.455 1.00 83.00 88 LYS A CA 1
ATOM 692 C C . LYS A 1 88 ? -16.260 10.756 19.411 1.00 83.00 88 LYS A C 1
ATOM 694 O O . LYS A 1 88 ? -16.578 11.672 18.664 1.00 83.00 88 LYS A O 1
ATOM 699 N N . ALA A 1 89 ? -15.161 10.787 20.163 1.00 82.00 89 ALA A N 1
ATOM 700 C CA . ALA A 1 89 ? -14.234 11.914 20.124 1.00 82.00 89 ALA A CA 1
ATOM 701 C C . ALA A 1 89 ? -13.607 12.091 18.727 1.00 82.00 89 ALA A C 1
ATOM 703 O O . ALA A 1 89 ? -13.489 13.216 18.247 1.00 82.00 89 ALA A O 1
ATOM 704 N N . ASP A 1 90 ? -13.249 10.999 18.046 1.00 79.94 90 ASP A N 1
ATOM 705 C CA . ASP A 1 90 ? -12.744 11.046 16.669 1.00 79.94 90 ASP A CA 1
ATOM 706 C C . ASP A 1 90 ? -13.808 11.531 15.672 1.00 79.94 90 ASP A C 1
ATOM 708 O O . ASP A 1 90 ? -13.512 12.371 14.819 1.00 79.94 90 ASP A O 1
ATOM 712 N N . GLU A 1 91 ? -15.051 11.058 15.793 1.00 84.25 91 GLU A N 1
ATOM 713 C CA . GLU A 1 91 ? -16.179 11.522 14.975 1.00 84.25 91 GLU A CA 1
ATOM 714 C C . GLU A 1 91 ? -16.456 13.017 15.180 1.00 84.25 91 GLU A C 1
ATOM 716 O O . GLU A 1 91 ? -16.610 13.761 14.207 1.00 84.25 91 GLU A O 1
ATOM 721 N N . GLU A 1 92 ? -16.460 13.483 16.431 1.00 86.19 92 GLU A N 1
ATOM 722 C CA . GLU A 1 92 ? -16.619 14.896 16.783 1.00 86.19 92 GLU A CA 1
ATOM 723 C C . GLU A 1 92 ? -15.476 15.749 16.217 1.00 86.19 92 GLU A C 1
ATOM 725 O O . GLU A 1 92 ? -15.722 16.808 15.632 1.00 86.19 92 GLU A O 1
ATOM 730 N N . ASN A 1 93 ? -14.231 15.277 16.315 1.00 85.00 93 ASN A N 1
ATOM 731 C CA . ASN A 1 93 ? -13.067 15.958 15.752 1.00 85.00 93 ASN A CA 1
ATOM 732 C C . ASN A 1 93 ? -13.138 16.040 14.220 1.00 85.00 93 ASN A C 1
ATOM 734 O O . ASN A 1 93 ? -12.863 17.096 13.640 1.00 85.00 93 ASN A O 1
ATOM 738 N N . ALA A 1 94 ? -13.545 14.959 13.552 1.00 82.19 94 ALA A N 1
ATOM 739 C CA . ALA A 1 94 ? -13.728 14.936 12.105 1.00 82.19 94 ALA A CA 1
ATOM 740 C C . ALA A 1 94 ? -14.838 15.905 11.664 1.00 82.19 94 ALA A C 1
ATOM 742 O O . ALA A 1 94 ? -14.628 16.716 10.757 1.00 82.19 94 ALA A O 1
ATOM 743 N N . ALA A 1 95 ? -15.989 15.884 12.342 1.00 80.25 95 ALA A N 1
ATOM 744 C CA . ALA A 1 95 ? -17.095 16.802 12.082 1.00 80.25 95 ALA A CA 1
ATOM 745 C C . ALA A 1 95 ? -16.684 18.267 12.308 1.00 80.25 95 ALA A C 1
ATOM 747 O O . ALA A 1 95 ? -16.931 19.122 11.454 1.00 80.25 95 ALA A O 1
ATOM 748 N N . SER A 1 96 ? -15.984 18.555 13.407 1.00 83.94 96 SER A N 1
ATOM 749 C CA . SER A 1 96 ? -15.469 19.890 13.729 1.00 83.94 96 SER A CA 1
ATOM 750 C C . SER A 1 96 ? -14.475 20.396 12.679 1.00 83.94 96 SER A C 1
ATOM 752 O O . SER A 1 96 ? -14.532 21.557 12.265 1.00 83.94 96 SER A O 1
ATOM 754 N N . SER A 1 97 ? -13.611 19.518 12.164 1.00 86.69 97 SER A N 1
ATOM 755 C CA . SER A 1 97 ? -12.673 19.844 11.084 1.00 86.69 97 SER A CA 1
ATOM 756 C C . SER A 1 97 ? -13.386 20.171 9.765 1.00 86.69 97 SER A C 1
ATOM 758 O O . SER A 1 97 ? -13.024 21.136 9.081 1.00 86.69 97 SER A O 1
ATOM 760 N N . ILE A 1 98 ? -14.451 19.432 9.428 1.00 86.38 98 ILE A N 1
ATOM 761 C CA . ILE A 1 98 ? -15.288 19.691 8.244 1.00 86.38 98 ILE A CA 1
ATOM 762 C C . ILE A 1 98 ? -15.988 21.046 8.369 1.00 86.38 98 ILE A C 1
ATOM 764 O O . ILE A 1 98 ? -15.919 21.858 7.444 1.00 86.38 98 ILE A O 1
ATOM 768 N N . VAL A 1 99 ? -16.614 21.316 9.517 1.00 81.19 99 VAL A N 1
ATOM 769 C CA . VAL A 1 99 ? -17.292 22.592 9.791 1.00 81.19 99 VAL A CA 1
ATOM 770 C C . VAL A 1 99 ? -16.297 23.748 9.741 1.00 81.19 99 VAL A C 1
ATOM 772 O O . VAL A 1 99 ? -16.528 24.722 9.030 1.00 81.19 99 VAL A O 1
ATOM 775 N N . SER A 1 100 ? -15.148 23.619 10.404 1.00 87.25 100 SER A N 1
ATOM 776 C CA . SER A 1 100 ? -14.088 24.635 10.390 1.00 87.25 100 SER A CA 1
ATOM 777 C C . SER A 1 100 ? -13.574 24.907 8.973 1.00 87.25 100 SER A C 1
ATOM 779 O O . SER A 1 100 ? -13.358 26.056 8.589 1.00 87.25 100 SER A O 1
ATOM 781 N N . SER A 1 101 ? -13.418 23.862 8.159 1.00 88.44 101 SER A N 1
ATOM 782 C CA . SER A 1 101 ? -13.012 23.993 6.756 1.00 88.44 101 SER A CA 1
ATOM 783 C C . SER A 1 101 ? -14.083 24.678 5.905 1.00 88.44 101 SER A C 1
ATOM 785 O O . SER A 1 101 ? -13.751 25.505 5.056 1.00 88.44 101 SER A O 1
ATOM 787 N N . PHE A 1 102 ? -15.362 24.366 6.129 1.00 84.44 102 PHE A N 1
ATOM 788 C CA . PHE A 1 102 ? -16.482 25.036 5.472 1.00 84.44 102 PHE A CA 1
ATOM 789 C C . PHE A 1 102 ? -16.546 26.522 5.849 1.00 84.44 102 PHE A C 1
ATOM 791 O O . PHE A 1 102 ? -16.661 27.367 4.964 1.00 84.44 102 PHE A O 1
ATOM 798 N N . LEU A 1 103 ? -16.400 26.855 7.132 1.00 86.12 103 LEU A N 1
ATOM 799 C CA . LEU A 1 103 ? -16.392 28.235 7.621 1.00 86.12 103 LEU A CA 1
ATOM 800 C C . LEU A 1 103 ? -15.245 29.047 7.003 1.00 86.12 103 LEU A C 1
ATOM 802 O O . LEU A 1 103 ? -15.496 30.104 6.423 1.00 86.12 103 LEU A O 1
ATOM 806 N N . LYS A 1 104 ? -14.023 28.498 6.992 1.00 89.62 104 LYS A N 1
ATOM 807 C CA . LYS A 1 104 ? -12.860 29.125 6.338 1.00 89.62 104 LYS A CA 1
ATOM 808 C C . LYS A 1 104 ? -13.065 29.353 4.845 1.00 89.62 104 LYS A C 1
ATOM 810 O O . LYS A 1 104 ? -12.735 30.425 4.342 1.00 89.62 104 LYS A O 1
ATOM 815 N N . LYS A 1 105 ? -13.644 28.380 4.130 1.00 88.81 105 LYS A N 1
ATOM 816 C CA . LYS A 1 105 ? -13.975 28.526 2.699 1.00 88.81 105 LYS A CA 1
ATOM 817 C C . LYS A 1 105 ? -14.986 29.641 2.431 1.00 88.81 105 LYS A C 1
ATOM 819 O O . LYS A 1 105 ? -14.971 30.206 1.344 1.00 88.81 105 LYS A O 1
ATOM 824 N N . ASN A 1 106 ? -15.827 29.968 3.408 1.00 86.00 106 ASN A N 1
ATOM 825 C CA . ASN A 1 106 ? -16.826 31.032 3.317 1.00 86.00 106 ASN A CA 1
ATOM 826 C C . ASN A 1 106 ? -16.372 32.346 3.984 1.00 86.00 106 ASN A C 1
ATOM 828 O O . ASN A 1 106 ? -17.195 33.222 4.230 1.00 86.00 106 ASN A O 1
ATOM 832 N N . GLY A 1 107 ? -15.074 32.504 4.270 1.00 78.12 107 GLY A N 1
ATOM 833 C CA . GLY A 1 107 ? -14.503 33.759 4.772 1.00 78.12 107 GLY A CA 1
ATOM 834 C C . GLY A 1 107 ? -14.681 34.004 6.273 1.00 78.12 107 GLY A C 1
ATOM 835 O O . GLY A 1 107 ? -14.321 35.078 6.755 1.00 78.12 107 GLY A O 1
ATOM 836 N N . PHE A 1 108 ? -15.190 33.023 7.022 1.00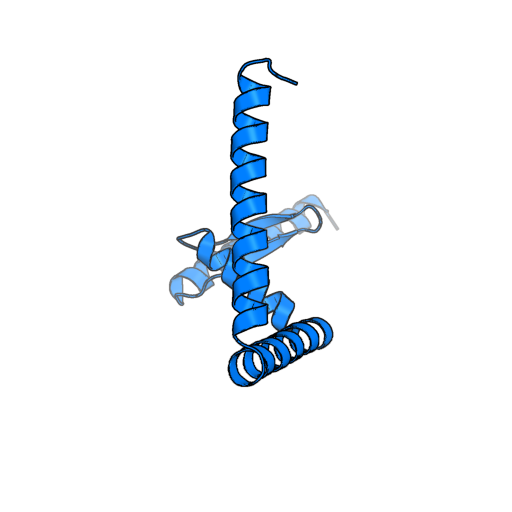 70.44 108 PHE A N 1
ATOM 837 C CA . PHE A 1 108 ? -15.206 33.056 8.484 1.00 70.44 108 PHE A CA 1
ATOM 838 C C . PHE A 1 108 ? -13.858 32.556 9.024 1.00 70.44 108 PHE A C 1
ATOM 840 O O . PHE A 1 108 ? -13.289 31.604 8.489 1.00 70.44 108 PHE A O 1
ATOM 847 N N . LYS A 1 109 ? -13.319 33.225 10.051 1.00 66.06 109 LYS A N 1
ATOM 848 C CA . LYS A 1 109 ? -12.066 32.815 10.708 1.00 66.06 109 LYS A CA 1
ATOM 849 C C . LYS A 1 109 ? -12.266 31.586 11.584 1.00 66.06 109 LYS A C 1
ATOM 851 O O . LYS A 1 109 ? -13.264 31.583 12.334 1.00 66.06 109 LYS A O 1
#

Solvent-accessible surface area (backbone atoms only — not comparable to full-atom values): 6256 Å² total; per-residue (Å²): 131,64,64,68,59,52,52,49,54,52,52,53,52,52,51,52,51,42,54,51,26,54,76,71,76,42,78,44,76,48,69,53,98,87,67,55,73,49,68,64,52,95,45,72,69,58,52,54,51,50,50,53,54,58,50,47,67,38,63,71,54,31,51,52,52,55,51,51,49,54,51,51,56,48,38,55,76,76,40,45,71,57,55,55,50,54,52,50,51,51,53,51,50,52,51,50,50,52,51,53,52,52,37,47,75,71,75,41,132

Mean predicted aligned error: 13.28 Å

Sequence (109 aa):
MDEEKLYTEYIEHIEAAREIAKKLGMVLLAMDSSGNVLHNAPKYSNIGGLFVMNILRQDNFKNIVENSLKVAATLENTAPQQIERVRKADEENAASSIVSSFLKKNGFK

Radius of gyration: 22.39 Å; Cα contacts (8 Å, |Δi|>4): 49; chains: 1; bounding box: 47×48×51 Å

Nearest PDB structures (foldseek):
  7y26-assembly1_E  TM=2.830E-01  e=8.774E+00  Homo sapiens
  7sej-assembly2_A  TM=2.237E-01  e=7.675E+00  human metapneumovirus
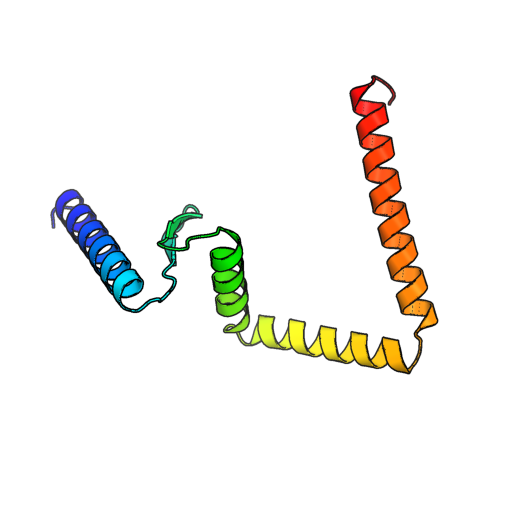
Organism: Prevotella intermedia (NCBI:txid28131)

Foldseek 3Di:
DPVVVVVVVVVVVVVVVQVVCVVVVHWDWDADPVGDIDIPDPDVVVVVVVVVVVQCVPVVSVVVVVVVVVVVVVCCVPPVVVVVVVVVVVVVVVVVVVVVVVCVVVVHD

pLDDT: mean 81.68, std 5.9, range [63.38, 92.94]